Protein AF-A0A8I0L3H9-F1 (afdb_monomer_lite)

Secondary structure (DSSP, 8-state):
-PPPPHHHHHHTTTT----GGG--GGGGGG----STT-

Sequence (38 aa):
MSVISMKQLLEAGVHFGHQTRRWNPKMAPYIYTERNGI

Structure (mmCIF, N/CA/C/O backbone):
data_AF-A0A8I0L3H9-F1
#
_entry.id   AF-A0A8I0L3H9-F1
#
loop_
_atom_site.group_PDB
_atom_site.id
_atom_site.type_symbol
_atom_site.label_atom_id
_atom_site.label_alt_id
_atom_site.label_comp_id
_atom_site.label_asym_id
_atom_site.label_entity_id
_atom_site.label_seq_id
_atom_site.pdbx_PDB_ins_code
_atom_site.Cartn_x
_atom_site.Cartn_y
_atom_site.Cartn_z
_atom_site.occupancy
_atom_site.B_iso_or_equiv
_atom_site.auth_seq_id
_atom_site.auth_comp_id
_atom_site.auth_asym_id
_atom_site.auth_atom_id
_atom_site.pdbx_PDB_model_num
ATOM 1 N N . MET A 1 1 ? -4.036 8.794 16.166 1.00 57.44 1 MET A N 1
ATOM 2 C CA . MET A 1 1 ? -4.352 8.418 14.770 1.00 57.44 1 MET A CA 1
ATOM 3 C C . MET A 1 1 ? -5.301 7.236 14.809 1.00 57.44 1 MET A C 1
ATOM 5 O O . MET A 1 1 ? -4.998 6.289 15.526 1.00 57.44 1 MET A O 1
ATOM 9 N N . SER A 1 2 ? -6.441 7.292 14.120 1.00 79.81 2 SER A N 1
ATOM 10 C CA . SER A 1 2 ? -7.303 6.117 13.949 1.00 79.81 2 SER A CA 1
ATOM 11 C C . SER A 1 2 ? -6.685 5.200 12.895 1.00 79.81 2 SER A C 1
ATOM 13 O O . SER A 1 2 ? -6.373 5.634 11.788 1.00 79.81 2 SER A O 1
ATOM 15 N N . VAL A 1 3 ? -6.458 3.938 13.251 1.00 86.00 3 VAL A N 1
ATOM 16 C CA . VAL A 1 3 ? -5.953 2.935 12.309 1.00 86.00 3 VAL A CA 1
ATOM 17 C C . VAL A 1 3 ? -7.150 2.361 11.559 1.00 86.00 3 VAL A C 1
ATOM 19 O O . VAL A 1 3 ? -8.077 1.839 12.177 1.00 86.00 3 VAL A O 1
ATOM 22 N N . ILE A 1 4 ? -7.144 2.487 10.233 1.00 93.50 4 ILE A N 1
ATOM 23 C CA . ILE A 1 4 ? -8.162 1.887 9.364 1.00 93.50 4 ILE A CA 1
ATOM 24 C C . ILE A 1 4 ? -7.908 0.379 9.300 1.00 93.50 4 ILE A C 1
ATOM 26 O O . ILE A 1 4 ? -6.761 -0.062 9.206 1.00 93.50 4 ILE A O 1
ATOM 30 N N . SER A 1 5 ? -8.970 -0.425 9.363 1.00 95.88 5 SER A N 1
ATOM 31 C CA . SER A 1 5 ? -8.832 -1.881 9.284 1.00 95.88 5 SER A CA 1
ATOM 32 C C . SER A 1 5 ? -8.416 -2.339 7.880 1.00 95.88 5 SER A C 1
ATOM 34 O O . SER A 1 5 ? -8.803 -1.740 6.876 1.00 95.88 5 SER A O 1
ATOM 36 N N . MET A 1 6 ? -7.690 -3.459 7.788 1.00 94.38 6 MET A N 1
ATOM 37 C CA . MET A 1 6 ? -7.296 -4.046 6.497 1.00 94.38 6 MET A CA 1
ATOM 38 C C . MET A 1 6 ? -8.509 -4.345 5.602 1.00 94.38 6 MET A C 1
ATOM 40 O O . MET A 1 6 ? -8.472 -4.095 4.402 1.00 94.38 6 MET A O 1
ATOM 44 N N . LYS A 1 7 ? -9.614 -4.823 6.193 1.00 96.31 7 LYS A N 1
ATOM 45 C CA . LYS A 1 7 ? -10.856 -5.117 5.465 1.00 96.31 7 LYS A CA 1
ATOM 46 C C . LYS A 1 7 ? -11.381 -3.889 4.714 1.00 96.31 7 LYS A C 1
ATOM 48 O O . LYS A 1 7 ? -11.702 -3.997 3.536 1.00 96.31 7 LYS A O 1
ATOM 53 N N . GLN A 1 8 ? -11.394 -2.725 5.364 1.00 96.69 8 GLN A N 1
ATOM 54 C CA . GLN A 1 8 ? -11.857 -1.480 4.743 1.00 96.69 8 GLN A CA 1
ATOM 55 C C . GLN A 1 8 ? -10.961 -1.042 3.577 1.00 96.69 8 GLN A C 1
ATOM 57 O O . GLN A 1 8 ? -11.461 -0.563 2.564 1.00 96.69 8 GLN A O 1
ATOM 62 N N . LEU A 1 9 ? -9.643 -1.234 3.686 1.00 96.19 9 LEU A N 1
ATOM 63 C CA . LEU A 1 9 ? -8.701 -0.929 2.603 1.00 96.19 9 LEU A CA 1
ATOM 64 C C . LEU A 1 9 ? -8.906 -1.853 1.392 1.00 96.19 9 LEU A C 1
ATOM 66 O O . LEU A 1 9 ? -8.858 -1.406 0.245 1.00 96.19 9 LEU A O 1
ATOM 70 N N . LEU A 1 10 ? -9.165 -3.138 1.644 1.00 95.75 10 LEU A N 1
ATOM 71 C CA . LEU A 1 10 ? -9.455 -4.110 0.593 1.00 95.75 10 LEU A CA 1
ATOM 72 C C . LEU A 1 10 ? -10.758 -3.773 -0.142 1.00 95.75 10 LEU A C 1
ATOM 74 O O . LEU A 1 10 ? -10.757 -3.736 -1.369 1.00 95.75 10 LEU A O 1
ATOM 78 N N . GLU A 1 11 ? -11.829 -3.458 0.590 1.00 96.94 11 GLU A N 1
ATOM 79 C CA . GLU A 1 11 ? -13.125 -3.056 0.018 1.00 96.94 11 GLU A CA 1
ATOM 80 C C . GLU A 1 11 ? -13.033 -1.754 -0.791 1.00 96.94 11 GLU A C 1
ATOM 82 O O . GLU A 1 11 ? -13.682 -1.623 -1.826 1.00 96.94 11 GLU A O 1
ATOM 87 N N . ALA A 1 12 ? -12.180 -0.817 -0.370 1.00 97.56 12 ALA A N 1
ATOM 88 C CA . ALA A 1 12 ? -11.918 0.424 -1.097 1.00 97.56 12 ALA A CA 1
ATOM 89 C C . ALA A 1 12 ? -11.003 0.249 -2.329 1.00 97.56 12 ALA A C 1
ATOM 91 O O . ALA A 1 12 ? -10.819 1.198 -3.089 1.00 97.56 12 ALA A O 1
ATOM 92 N N . GLY A 1 13 ? -10.407 -0.933 -2.534 1.00 96.06 13 GLY A N 1
ATOM 93 C CA . GLY A 1 13 ? -9.597 -1.239 -3.717 1.00 96.06 13 GLY A CA 1
ATOM 94 C C . GLY A 1 13 ? -8.173 -0.671 -3.712 1.00 96.06 13 GLY A C 1
ATOM 95 O O . GLY A 1 13 ? -7.526 -0.650 -4.754 1.00 96.06 13 GLY A O 1
ATOM 96 N N . VAL A 1 14 ? -7.636 -0.242 -2.564 1.00 96.44 14 VAL A N 1
ATOM 97 C CA . VAL A 1 14 ? -6.312 0.428 -2.509 1.00 96.44 14 VAL A CA 1
ATOM 98 C C . VAL A 1 14 ? -5.119 -0.502 -2.764 1.00 96.44 14 VAL A C 1
ATOM 100 O O . VAL A 1 14 ? -3.989 -0.043 -2.890 1.00 96.44 14 VAL A O 1
ATOM 103 N N . HIS A 1 15 ? -5.354 -1.813 -2.798 1.00 95.50 15 HIS A N 1
ATOM 104 C CA . HIS A 1 15 ? -4.335 -2.836 -3.027 1.00 95.50 15 HIS A CA 1
ATOM 105 C C . HIS A 1 15 ? -4.068 -3.090 -4.519 1.00 95.50 15 HIS A C 1
ATOM 107 O O . HIS A 1 15 ? -3.142 -3.829 -4.848 1.00 95.50 15 HIS A O 1
ATOM 113 N N . PHE A 1 16 ? -4.861 -2.499 -5.420 1.00 96.44 16 PHE A N 1
ATOM 114 C CA . PHE A 1 16 ? -4.610 -2.578 -6.855 1.00 96.44 16 PHE A CA 1
ATOM 115 C C . PHE A 1 16 ? -3.512 -1.600 -7.274 1.00 96.44 16 PHE A C 1
ATOM 117 O O . PHE A 1 16 ? -3.547 -0.413 -6.948 1.00 96.44 16 PHE A O 1
ATOM 124 N N . GLY A 1 17 ? -2.537 -2.118 -8.019 1.00 94.31 17 GLY A N 1
ATOM 125 C CA . GLY A 1 17 ? -1.444 -1.343 -8.587 1.00 94.31 17 GLY A CA 1
ATOM 126 C C . GLY A 1 17 ? -1.680 -0.945 -10.044 1.00 94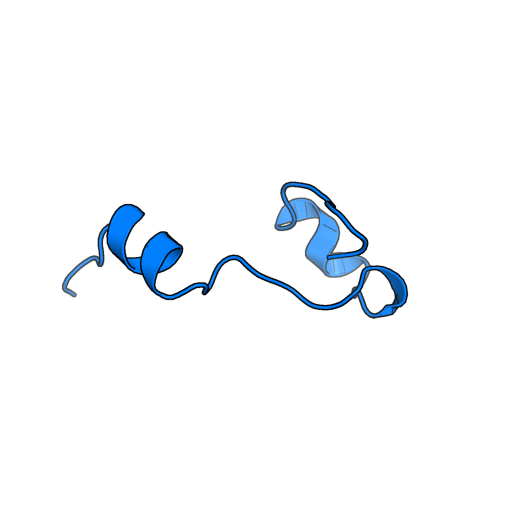.31 17 GLY A C 1
ATOM 127 O O . GLY A 1 17 ? -2.796 -0.916 -10.564 1.00 94.31 17 GLY A O 1
ATOM 128 N N . HIS A 1 18 ? -0.583 -0.638 -10.729 1.00 96.19 18 HIS A N 1
ATOM 129 C CA . HIS A 1 18 ? -0.571 -0.462 -12.179 1.00 96.19 18 HIS A CA 1
ATOM 130 C C . HIS A 1 18 ? -0.268 -1.778 -12.895 1.00 96.19 18 HIS A C 1
ATOM 132 O O . HIS A 1 18 ? 0.178 -2.736 -12.279 1.00 96.19 18 HIS A O 1
ATOM 138 N N . GLN A 1 19 ? -0.430 -1.784 -14.221 1.00 97.06 19 GLN A N 1
ATOM 139 C CA . GLN A 1 19 ? 0.014 -2.904 -15.050 1.00 97.06 19 GLN A CA 1
ATOM 140 C C . GLN A 1 19 ? 1.507 -3.199 -14.853 1.00 97.06 19 GLN A C 1
ATOM 142 O O . GLN A 1 19 ? 2.304 -2.259 -14.757 1.00 97.06 19 GLN A O 1
ATOM 147 N N . THR A 1 20 ? 1.893 -4.472 -14.911 1.00 95.12 20 THR A N 1
ATOM 148 C CA . THR A 1 20 ? 3.264 -4.945 -14.628 1.00 95.12 20 THR A CA 1
ATOM 149 C C . THR A 1 20 ? 4.348 -4.263 -15.456 1.00 95.12 20 THR A C 1
ATOM 151 O O . THR A 1 20 ? 5.385 -3.865 -14.932 1.00 95.12 20 THR A O 1
ATOM 154 N N . ARG A 1 21 ? 4.068 -3.965 -16.729 1.00 96.12 21 ARG A N 1
ATOM 155 C CA . ARG A 1 21 ? 4.975 -3.203 -17.614 1.00 96.12 21 ARG A CA 1
ATOM 156 C C . ARG A 1 21 ? 5.291 -1.770 -17.157 1.00 96.12 21 ARG A C 1
ATOM 158 O O . ARG A 1 21 ? 6.188 -1.146 -17.712 1.00 96.12 21 ARG A O 1
ATOM 165 N N . ARG A 1 22 ? 4.510 -1.204 -16.230 1.00 97.12 22 ARG A N 1
ATOM 166 C CA . ARG A 1 22 ? 4.688 0.158 -15.692 1.00 97.12 22 ARG A CA 1
ATOM 167 C C . ARG A 1 22 ? 5.322 0.160 -14.303 1.00 97.12 22 ARG A C 1
ATOM 169 O O . ARG A 1 22 ? 5.467 1.230 -13.714 1.00 97.12 22 ARG A O 1
ATOM 176 N N . TRP A 1 23 ? 5.651 -1.006 -13.753 1.00 96.75 23 TRP 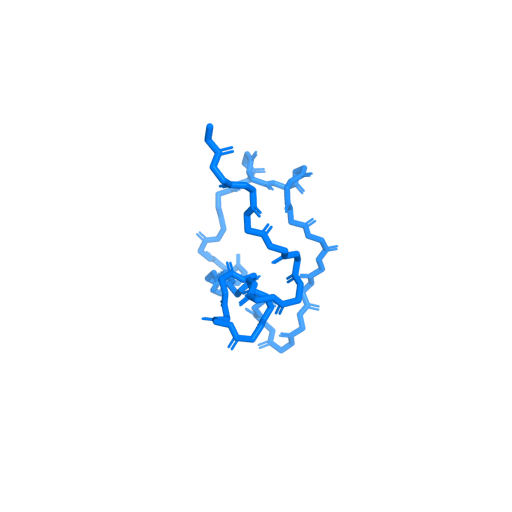A N 1
ATOM 177 C CA . TRP A 1 23 ? 6.211 -1.0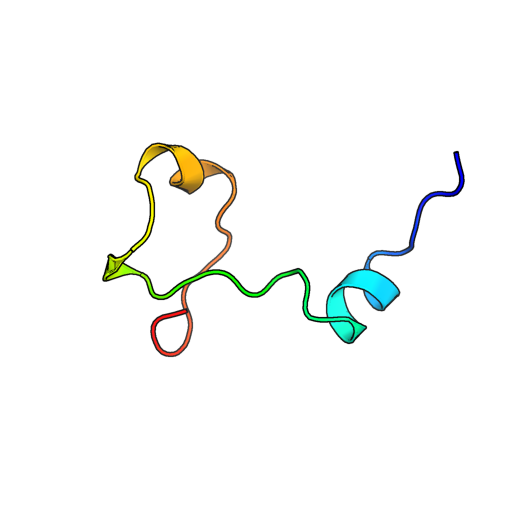92 -12.413 1.00 96.75 23 TRP A CA 1
ATOM 178 C C . TRP A 1 23 ? 7.601 -0.471 -12.348 1.00 96.75 23 TRP A C 1
ATOM 180 O O . TRP A 1 23 ? 8.451 -0.679 -13.211 1.00 96.75 23 TRP A O 1
ATOM 190 N N . ASN A 1 24 ? 7.841 0.270 -11.270 1.00 97.44 24 ASN A N 1
ATOM 191 C CA . ASN A 1 24 ? 9.186 0.672 -10.898 1.00 97.44 24 ASN A CA 1
ATOM 192 C C . ASN A 1 24 ? 9.863 -0.516 -10.187 1.00 97.44 24 ASN A C 1
ATOM 194 O O . ASN A 1 24 ? 9.330 -0.963 -9.170 1.00 97.44 24 ASN A O 1
ATOM 198 N N . PRO A 1 25 ? 11.037 -0.999 -10.638 1.00 96.38 25 PRO A N 1
ATOM 199 C CA . PRO A 1 25 ? 11.728 -2.136 -10.021 1.00 96.38 25 PRO A CA 1
ATOM 200 C C . PRO A 1 25 ? 11.975 -1.989 -8.513 1.00 96.38 25 PRO A C 1
ATOM 202 O O . PRO A 1 25 ? 11.970 -2.976 -7.782 1.00 96.38 25 PRO A O 1
ATOM 205 N N . LYS A 1 26 ? 12.129 -0.755 -8.014 1.00 97.88 26 LYS A N 1
ATOM 206 C CA . LYS A 1 26 ? 12.309 -0.478 -6.577 1.00 97.88 26 LYS A CA 1
ATOM 207 C C . LYS A 1 26 ? 11.083 -0.824 -5.723 1.00 97.88 26 LYS A C 1
ATOM 209 O O . LYS A 1 26 ? 11.208 -0.903 -4.507 1.00 97.88 26 LYS A O 1
ATOM 214 N N . MET A 1 27 ? 9.919 -1.031 -6.338 1.00 97.88 27 MET A N 1
ATOM 215 C CA . MET A 1 27 ?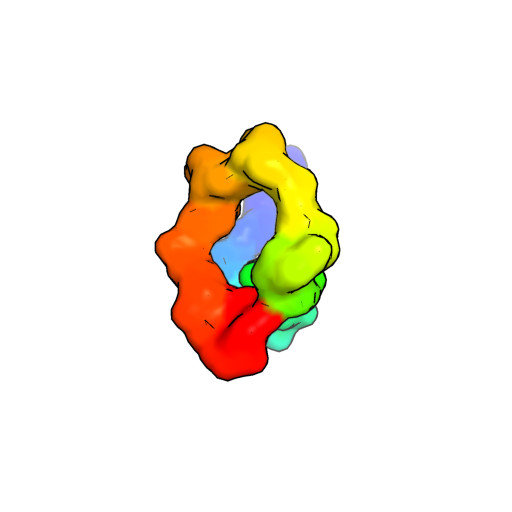 8.684 -1.398 -5.643 1.00 97.88 27 MET A CA 1
ATOM 216 C C . MET A 1 27 ? 8.541 -2.906 -5.411 1.00 97.88 27 MET A C 1
ATOM 218 O O . MET A 1 27 ? 7.630 -3.302 -4.692 1.00 97.88 27 MET A O 1
ATOM 222 N N . ALA A 1 28 ? 9.433 -3.742 -5.961 1.00 95.88 28 ALA A N 1
ATOM 223 C CA . ALA A 1 28 ? 9.355 -5.200 -5.838 1.00 95.88 28 ALA A CA 1
ATOM 224 C C . ALA A 1 28 ? 9.176 -5.719 -4.392 1.00 95.88 28 ALA A C 1
ATOM 226 O O . ALA A 1 28 ? 8.357 -6.614 -4.209 1.00 95.88 28 ALA A O 1
ATOM 227 N N . PRO A 1 29 ? 9.824 -5.152 -3.348 1.00 98.06 29 PRO A N 1
ATOM 228 C CA . PRO A 1 29 ? 9.617 -5.604 -1.966 1.00 98.06 29 PRO A CA 1
ATOM 229 C C . PRO A 1 29 ? 8.210 -5.347 -1.400 1.00 98.06 29 PRO A C 1
ATOM 231 O O . PRO A 1 29 ? 7.858 -5.919 -0.373 1.00 98.06 29 PRO A O 1
ATOM 234 N N . TYR A 1 30 ? 7.423 -4.470 -2.031 1.00 96.75 30 TYR A N 1
ATOM 235 C CA . TYR A 1 30 ? 6.083 -4.074 -1.578 1.00 96.75 30 TYR A CA 1
ATOM 236 C C . TYR A 1 30 ? 4.958 -4.688 -2.421 1.00 96.75 30 TYR A C 1
ATOM 238 O O . TYR A 1 30 ? 3.786 -4.545 -2.078 1.00 96.75 30 TYR A O 1
ATOM 246 N N . ILE A 1 31 ? 5.298 -5.347 -3.530 1.00 96.19 31 ILE A N 1
ATOM 247 C CA . ILE A 1 31 ? 4.339 -6.003 -4.418 1.00 96.19 31 ILE A CA 1
ATOM 248 C C . ILE A 1 31 ? 4.174 -7.450 -3.965 1.00 96.19 31 ILE A C 1
ATOM 250 O O . ILE A 1 31 ? 5.145 -8.193 -3.853 1.00 96.19 31 ILE A O 1
ATOM 254 N N . TYR A 1 32 ? 2.930 -7.855 -3.716 1.00 96.38 32 TYR A N 1
ATOM 255 C CA . TYR A 1 32 ? 2.633 -9.207 -3.251 1.00 96.38 32 TYR A CA 1
ATOM 256 C C . TYR A 1 32 ? 2.573 -10.231 -4.393 1.00 96.38 32 TYR A C 1
ATOM 258 O O . TYR A 1 32 ? 3.189 -11.291 -4.316 1.00 96.38 32 TYR A O 1
ATOM 266 N N . THR A 1 33 ? 1.805 -9.948 -5.448 1.00 96.81 33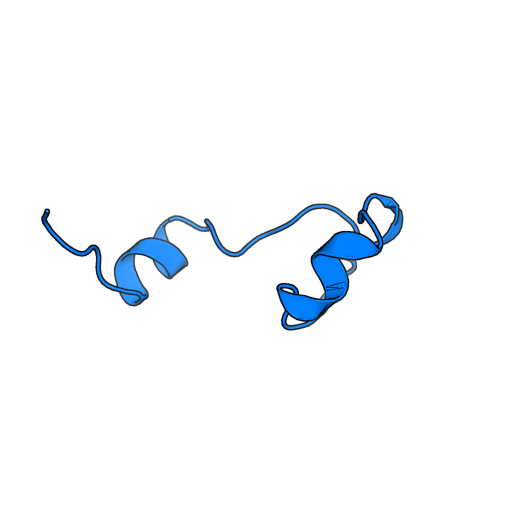 THR A N 1
ATOM 267 C CA . THR A 1 33 ? 1.601 -10.865 -6.577 1.00 96.81 33 THR A CA 1
ATOM 268 C C . THR A 1 33 ? 1.075 -10.109 -7.798 1.00 96.81 33 THR A C 1
ATOM 270 O O . THR A 1 33 ? 0.613 -8.981 -7.658 1.00 96.81 33 THR A O 1
ATOM 273 N N . GLU A 1 34 ? 1.120 -10.749 -8.965 1.00 95.88 34 GLU A N 1
ATOM 274 C CA . GLU A 1 34 ? 0.484 -10.299 -10.207 1.00 95.88 34 GLU A CA 1
ATOM 275 C C . GLU A 1 34 ? -0.691 -11.229 -10.529 1.00 95.88 34 GLU A C 1
ATOM 277 O O . GLU A 1 34 ? -0.546 -12.457 -10.507 1.00 95.88 34 GLU A O 1
ATOM 282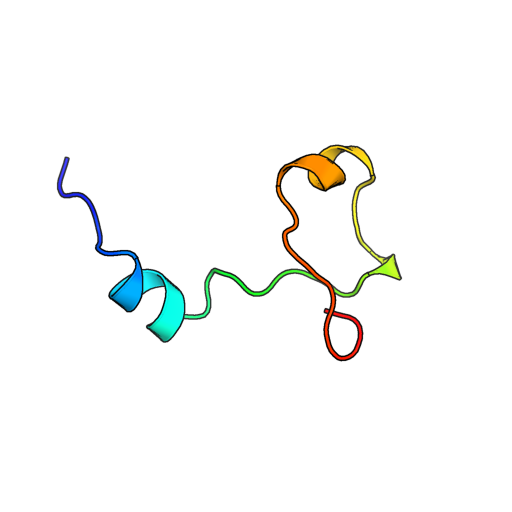 N N . ARG A 1 35 ? -1.850 -10.670 -10.884 1.00 96.38 35 ARG A N 1
ATOM 283 C CA . ARG A 1 35 ? -2.974 -11.423 -11.459 1.00 96.38 35 ARG A CA 1
ATOM 284 C C . ARG A 1 35 ? -3.600 -10.632 -12.597 1.00 96.38 35 ARG A C 1
ATOM 286 O O . ARG A 1 35 ? -3.990 -9.485 -12.427 1.00 96.38 35 ARG A O 1
ATOM 293 N N . ASN A 1 36 ? -3.752 -11.268 -13.759 1.00 94.69 36 ASN A N 1
ATOM 294 C CA . ASN A 1 36 ? -4.292 -10.631 -14.970 1.00 94.69 36 ASN A CA 1
ATOM 295 C C . ASN A 1 36 ? -3.506 -9.377 -15.410 1.00 94.69 36 ASN A C 1
ATOM 297 O O . ASN A 1 36 ? -4.082 -8.444 -15.969 1.00 94.69 36 ASN A O 1
ATOM 301 N N . GLY A 1 37 ? -2.193 -9.348 -15.161 1.00 92.44 37 GLY A N 1
ATOM 302 C CA . GLY A 1 37 ? -1.331 -8.234 -15.550 1.00 92.44 37 GLY A CA 1
ATOM 303 C C . GLY A 1 37 ? -1.349 -7.026 -14.611 1.00 92.44 37 GLY A C 1
ATOM 304 O O . GLY A 1 37 ? -0.817 -5.989 -15.013 1.00 92.44 37 GLY A O 1
ATOM 305 N N . ILE A 1 38 ? -1.953 -7.131 -13.417 1.00 88.50 38 ILE A N 1
ATOM 306 C CA . ILE A 1 38 ? -2.006 -6.100 -12.357 1.00 88.50 38 ILE A CA 1
ATOM 307 C C . ILE A 1 38 ? -1.476 -6.669 -11.043 1.00 88.50 38 ILE A C 1
ATOM 309 O O . ILE A 1 38 ? -1.750 -7.860 -10.765 1.00 88.50 38 ILE A O 1
#

pLDDT: mean 94.24, std 6.95, range [57.44, 98.06]

Foldseek 3Di:
DDDDDPVVCVVVPVLDDDFPVPDDPVCVVVNDDDDPRD

Organism: NCBI:txid611301

InterPro domains:
  IPR001865 Small ribosomal subunit protein uS2 [PF00318] (9-38)
  IPR005706 Small ribosomal subunit protein uS2, bacteria/mitochondria/plastid [PTHR12534] (3-38)
  IPR018130 Small ribosomal subunit protein uS2, conserved site [PS00962] (6-17)
  IPR023591 Small ribosomal subunit protein uS2, flavodoxin-like domain superfamily [SSF52313] (6-38)

Radius of gyration: 12.14 Å; chains: 1; bounding box: 25×20×32 Å